Protein AF-B5Z921-F1 (afdb_monomer)

Solvent-accessible surface area (backbone atoms only — not comparable to full-atom values): 6249 Å² total; per-residue (Å²): 141,79,86,82,64,98,77,70,79,87,80,79,48,72,40,58,50,71,83,55,37,98,72,86,82,84,77,54,68,72,56,37,60,75,42,54,50,79,86,55,88,45,72,48,63,31,23,52,37,52,84,41,89,62,66,70,68,15,28,32,22,63,31,43,38,35,42,31,24,63,83,74,75,31,72,50,72,49,79,56,56,50,88,83,39,73,92,41,40,70,70,34,50,64,60,80,58,71,78,127

Radius of gyration: 15.26 Å; Cα contacts (8 Å, |Δi|>4): 155; chains: 1; bounding box: 32×42×36 Å

InterPro domains:
  IPR003775 Flagellar assembly factor FliW [PF02623] (3-89)
  IPR003775 Flagellar assembly factor FliW [PTHR39190] (3-99)
  IPR024046 Flagellar assembly factor FliW domain superfamily [G3DSA:2.30.290.10] (1-97)
  IPR024046 Flagellar assembly factor FliW domain superfamily [SSF141457] (6-96)

Secondary structure (DSSP, 8-state):
--PPPTT-----EEE-GGGTS----PPPHHHHHHTT-TT-S-EEEEEEEE--SSGGG-EE-TTS-EEEETTTTEEEE----TTT-TT--SSEETTTT---

pLDDT: mean 90.56, std 14.5, range [38.84, 98.62]

Foldseek 3Di:
DDDDDPDDDDDFDKDQVVVLADADDDDDPVVCVVQVVVVQPDKGKIWTWDADVVRQAIWTQNQWIKIHRPVVRDIDIDGHDCVVVVVGDGTDGSCPHPDD

Mean predicted aligned error: 5.78 Å

Nearest PDB structures (foldseek):
  2aj7-assembly1_B  TM=9.064E-01  e=8.895E-06  Halalkalibacterium halodurans
  2aj7-assembly1_A  TM=8.849E-01  e=1.126E-05  Halalkalibacterium halodurans
  5dmd-assembly2_B  TM=8.750E-01  e=3.665E-05  Geobacillus thermodenitrificans
  5dmb-assembly1_A  TM=8.789E-01  e=7.014E-05  Geobacillus thermodenitrificans
  5jak-assembly1_A  TM=8.390E-01  e=3.450E-04  Geobacillus thermodenitrificans NG80-2

Organism: Helicobacter pylori (strain G27) (NCBI:txid563041)

Structure (mmCIF, N/CA/C/O backbone):
data_AF-B5Z921-F1
#
_entry.id   AF-B5Z921-F1
#
loop_
_atom_site.group_PDB
_atom_site.id
_atom_site.type_symbol
_atom_site.label_atom_id
_atom_site.label_alt_id
_atom_site.la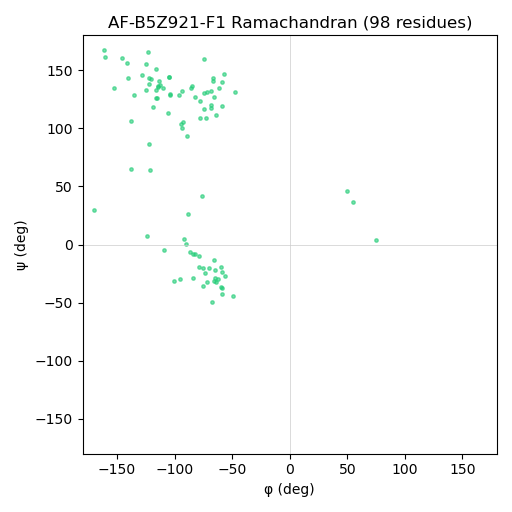bel_comp_id
_atom_site.label_asym_id
_atom_site.label_entity_id
_atom_site.label_seq_id
_atom_site.pdbx_PDB_ins_code
_atom_site.Cartn_x
_atom_site.Cartn_y
_atom_site.Cartn_z
_atom_site.occupancy
_atom_site.B_iso_or_equiv
_atom_site.auth_seq_id
_atom_site.auth_comp_id
_atom_site.auth_asym_id
_atom_site.auth_atom_id
_atom_site.pdbx_PDB_model_num
ATOM 1 N N . MET A 1 1 ? 9.885 17.076 -17.389 1.00 43.75 1 MET A N 1
ATOM 2 C CA . MET A 1 1 ? 8.660 17.895 -17.307 1.00 43.75 1 MET A CA 1
ATOM 3 C C . MET A 1 1 ? 8.248 18.215 -18.729 1.00 43.75 1 MET A C 1
ATOM 5 O O . MET A 1 1 ? 8.896 19.050 -19.335 1.00 43.75 1 MET A O 1
ATOM 9 N N . ASN A 1 2 ? 7.263 17.498 -19.271 1.00 38.84 2 ASN A N 1
ATOM 10 C CA . ASN A 1 2 ? 6.586 17.901 -20.501 1.00 38.84 2 ASN A CA 1
ATOM 11 C C . ASN A 1 2 ? 5.136 18.229 -20.153 1.00 38.84 2 ASN A C 1
ATOM 13 O O . ASN A 1 2 ? 4.510 17.546 -19.344 1.00 38.84 2 ASN A O 1
ATOM 17 N N . SER A 1 3 ? 4.712 19.346 -20.722 1.00 47.41 3 SER A N 1
ATOM 18 C CA . SER A 1 3 ? 3.438 20.044 -20.629 1.00 47.41 3 SER A CA 1
ATOM 19 C C . SER A 1 3 ? 2.230 19.127 -20.792 1.00 47.41 3 SER A C 1
ATOM 21 O O . SER A 1 3 ? 2.167 18.339 -21.732 1.00 47.41 3 SER A O 1
ATOM 23 N N . ALA A 1 4 ? 1.285 19.265 -19.862 1.00 52.56 4 ALA A N 1
ATOM 24 C CA . ALA A 1 4 ? 0.022 18.549 -19.832 1.00 52.56 4 ALA A CA 1
ATOM 25 C C . ALA A 1 4 ? -0.872 18.951 -21.012 1.00 52.56 4 ALA A C 1
ATOM 27 O O . ALA A 1 4 ? -1.147 20.132 -21.218 1.00 52.56 4 ALA A O 1
ATOM 28 N N . GLU A 1 5 ? -1.341 17.950 -21.750 1.00 58.12 5 GLU A N 1
ATOM 29 C CA . GLU A 1 5 ? -2.507 18.072 -22.614 1.00 58.12 5 GLU A CA 1
ATOM 30 C C . GLU A 1 5 ? -3.764 18.151 -21.742 1.00 58.12 5 GLU A C 1
ATOM 32 O O . GLU A 1 5 ? -3.972 17.349 -20.821 1.00 58.12 5 GLU A O 1
ATOM 37 N N . GLU A 1 6 ? -4.596 19.138 -22.051 1.00 61.62 6 GLU A N 1
ATOM 38 C CA . GLU A 1 6 ? -5.752 19.615 -21.293 1.00 61.62 6 GLU A CA 1
ATOM 39 C C . GLU A 1 6 ? -6.974 18.677 -21.422 1.00 61.62 6 GLU A C 1
ATOM 41 O O . GLU A 1 6 ? -8.090 19.131 -21.612 1.00 61.62 6 GLU A O 1
ATOM 46 N N . ASN A 1 7 ? -6.767 17.352 -21.380 1.00 60.88 7 ASN A N 1
ATOM 47 C CA . ASN A 1 7 ? -7.787 16.333 -21.063 1.00 60.88 7 ASN A CA 1
ATOM 48 C C . ASN A 1 7 ? -7.184 14.923 -20.858 1.00 60.88 7 ASN A C 1
ATOM 50 O O . ASN A 1 7 ? -7.804 13.909 -21.185 1.00 60.88 7 ASN A O 1
ATOM 54 N N . SER A 1 8 ? -5.937 14.826 -20.387 1.00 73.38 8 SER A N 1
ATOM 55 C CA . SER A 1 8 ? -5.318 13.516 -20.160 1.00 73.38 8 SER A CA 1
ATOM 56 C C . SER A 1 8 ? -5.845 12.899 -18.860 1.00 73.38 8 SER A C 1
ATOM 58 O O . SER A 1 8 ? -5.542 13.353 -17.757 1.00 73.38 8 SER A O 1
ATOM 60 N N . VAL A 1 9 ? -6.668 11.851 -18.982 1.00 83.50 9 VAL A N 1
ATOM 61 C CA . VAL A 1 9 ? -7.091 11.044 -17.831 1.00 83.50 9 VAL A CA 1
ATOM 62 C C . VAL A 1 9 ? -5.853 10.362 -17.262 1.00 83.50 9 VAL A C 1
ATOM 64 O O . VAL A 1 9 ? -5.274 9.469 -17.884 1.0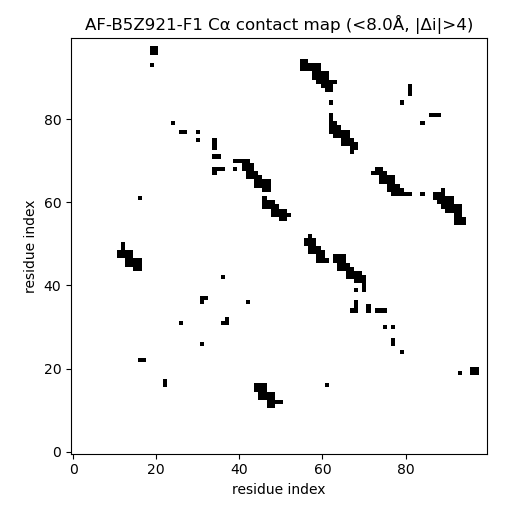0 83.50 9 VAL A O 1
ATOM 67 N N . VAL A 1 10 ? -5.441 10.779 -16.067 1.00 85.12 10 VAL A N 1
ATOM 68 C CA . VAL A 1 10 ? -4.385 10.088 -15.331 1.00 85.12 10 VAL A CA 1
ATOM 69 C C . VAL A 1 10 ? -4.932 8.733 -14.896 1.00 85.12 10 VAL A C 1
ATOM 71 O O . VAL A 1 10 ? -5.896 8.656 -14.137 1.00 85.12 10 VAL A O 1
ATOM 74 N N . SER A 1 11 ? -4.317 7.659 -15.387 1.00 90.69 11 SER A N 1
ATOM 75 C CA . SER A 1 11 ? -4.665 6.287 -15.025 1.00 90.69 11 SER A CA 1
ATOM 76 C C . SER A 1 11 ? -3.465 5.575 -14.413 1.00 90.69 11 SER A C 1
ATOM 78 O O . SER A 1 11 ? -2.320 5.769 -14.822 1.00 90.69 11 SER A O 1
ATOM 80 N N . PHE A 1 12 ? -3.741 4.744 -13.413 1.00 93.81 12 PHE A N 1
ATOM 81 C CA . PHE A 1 12 ? -2.752 3.893 -12.765 1.00 93.81 12 PHE A CA 1
ATOM 82 C C . PHE A 1 12 ? -3.203 2.444 -12.872 1.00 93.81 12 PHE A C 1
ATOM 84 O O . PHE A 1 12 ? -4.374 2.136 -12.658 1.00 93.81 12 PHE A O 1
ATOM 91 N N . THR A 1 13 ? -2.263 1.547 -13.165 1.00 96.44 13 THR A N 1
ATOM 92 C CA . THR A 1 13 ? -2.518 0.112 -13.028 1.00 96.44 13 THR A CA 1
ATOM 93 C C . THR A 1 13 ? -2.319 -0.274 -11.572 1.00 96.44 13 THR A C 1
ATOM 95 O O . THR A 1 13 ? -1.277 0.018 -10.983 1.00 96.44 13 THR A O 1
ATOM 98 N N . LEU A 1 14 ? -3.324 -0.923 -10.991 1.00 97.56 14 LEU A N 1
ATOM 99 C CA . LEU A 1 14 ? -3.287 -1.419 -9.623 1.00 97.56 14 LEU A CA 1
ATOM 100 C C . LEU A 1 14 ? -3.106 -2.932 -9.625 1.00 97.56 14 LEU A C 1
ATOM 102 O O . LEU A 1 14 ? -3.661 -3.632 -10.468 1.00 97.56 14 LEU A O 1
ATOM 106 N N . VAL A 1 15 ? -2.353 -3.432 -8.653 1.00 97.12 15 VAL A N 1
ATOM 107 C CA . VAL A 1 15 ? -2.182 -4.865 -8.424 1.00 97.12 15 VAL A CA 1
ATOM 108 C C . VAL A 1 15 ? -2.469 -5.199 -6.969 1.00 97.12 15 VAL A C 1
ATOM 110 O O . VAL A 1 15 ? -2.171 -4.403 -6.076 1.00 97.12 15 VAL A O 1
ATOM 113 N N . ASN A 1 16 ? -3.040 -6.380 -6.730 1.00 97.12 16 ASN A N 1
ATOM 114 C CA . ASN A 1 16 ? -3.143 -6.942 -5.390 1.00 97.12 16 ASN A CA 1
ATOM 115 C C . ASN A 1 16 ? -1.744 -7.416 -4.946 1.00 97.12 16 ASN A C 1
ATOM 117 O O . ASN A 1 16 ? -1.264 -8.426 -5.470 1.00 97.12 16 ASN A O 1
ATOM 121 N N . PRO A 1 17 ? -1.081 -6.737 -3.993 1.00 96.31 17 PRO A N 1
ATOM 122 C CA . PRO A 1 17 ? 0.277 -7.097 -3.589 1.00 96.31 17 PRO A CA 1
ATOM 123 C C . PRO A 1 17 ? 0.354 -8.480 -2.931 1.00 96.31 17 PRO A C 1
ATOM 125 O O . PRO A 1 17 ? 1.369 -9.161 -3.064 1.00 96.31 17 PRO A O 1
ATOM 128 N N . PHE A 1 18 ? -0.722 -8.928 -2.273 1.00 95.75 18 PHE A N 1
ATOM 129 C CA . PHE A 1 18 ? -0.772 -10.219 -1.581 1.00 95.75 18 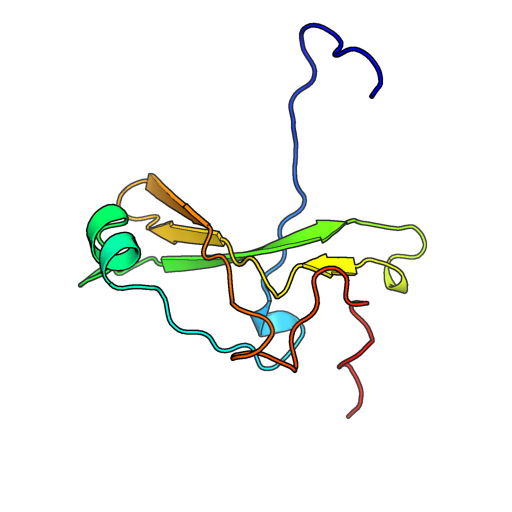PHE A CA 1
ATOM 130 C C . PHE A 1 18 ? -0.775 -11.409 -2.546 1.00 95.75 18 PHE A C 1
ATOM 132 O O . PHE A 1 18 ? -0.443 -12.521 -2.148 1.00 95.75 18 PHE A O 1
ATOM 139 N N . ALA A 1 19 ? -1.136 -11.183 -3.813 1.00 94.06 19 ALA A N 1
ATOM 140 C CA . ALA A 1 19 ? -1.055 -12.203 -4.854 1.00 94.06 19 ALA A CA 1
ATOM 141 C C . ALA A 1 19 ? 0.378 -12.395 -5.384 1.00 94.06 19 ALA A C 1
ATOM 143 O O . ALA A 1 19 ? 0.663 -13.422 -5.991 1.00 94.06 19 ALA A O 1
ATOM 144 N N . LEU A 1 20 ? 1.266 -11.415 -5.177 1.00 92.25 20 LEU A N 1
ATOM 145 C CA . LEU A 1 20 ? 2.632 -11.427 -5.710 1.00 92.25 20 LEU A CA 1
ATOM 146 C C . LEU A 1 20 ? 3.679 -11.849 -4.677 1.00 92.25 20 LEU A C 1
ATOM 148 O O . LEU A 1 20 ? 4.705 -12.416 -5.042 1.00 92.25 20 LEU A O 1
ATOM 152 N N . ARG A 1 21 ? 3.457 -11.547 -3.394 1.00 92.44 21 ARG A N 1
ATOM 153 C CA . ARG A 1 21 ? 4.376 -11.899 -2.304 1.00 92.44 21 ARG A CA 1
ATOM 154 C C . ARG A 1 21 ? 3.681 -11.859 -0.950 1.00 92.44 21 ARG A C 1
ATOM 156 O O . ARG A 1 21 ? 2.628 -11.243 -0.790 1.00 92.44 21 ARG A O 1
ATOM 163 N N . LYS A 1 22 ? 4.348 -12.411 0.070 1.00 93.94 22 LYS A N 1
ATOM 164 C CA . LYS A 1 22 ? 4.034 -12.057 1.458 1.00 93.94 22 LYS A CA 1
ATOM 165 C C . LYS A 1 22 ? 4.239 -10.547 1.625 1.00 93.94 22 LYS A C 1
ATOM 167 O O . LYS A 1 22 ? 5.342 -10.042 1.400 1.00 93.94 22 LYS A O 1
ATOM 172 N N . TYR A 1 23 ? 3.167 -9.852 1.988 1.00 95.62 23 TYR A N 1
ATOM 173 C CA . TYR A 1 23 ? 3.128 -8.402 2.121 1.00 95.62 23 TYR A CA 1
ATOM 174 C C . TYR A 1 23 ? 2.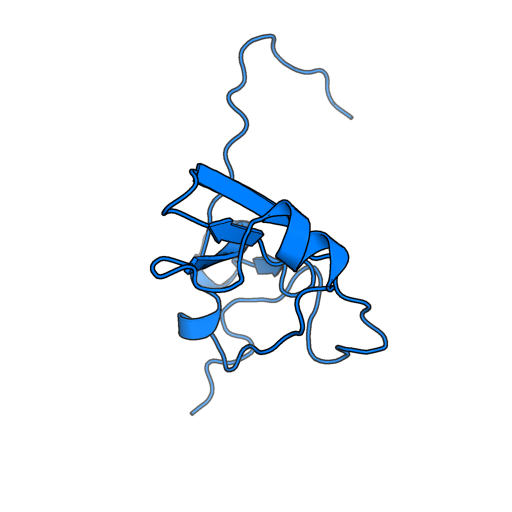397 -8.031 3.410 1.00 95.62 23 TYR A C 1
ATOM 176 O O . TYR A 1 23 ? 1.308 -8.526 3.683 1.00 95.62 23 TYR A O 1
ATOM 184 N N . GLU A 1 24 ? 3.032 -7.196 4.218 1.00 96.06 24 GLU A N 1
ATOM 185 C CA . GLU A 1 24 ? 2.600 -6.801 5.557 1.00 96.06 24 GLU A CA 1
ATOM 186 C C . GLU A 1 24 ? 3.143 -5.408 5.883 1.00 96.06 24 GLU A C 1
ATOM 188 O O . GLU A 1 24 ? 4.311 -5.107 5.621 1.00 96.06 24 GLU A O 1
ATOM 193 N N . PHE A 1 25 ? 2.290 -4.551 6.432 1.00 97.25 25 PHE A N 1
ATOM 194 C CA . PHE A 1 25 ? 2.636 -3.204 6.868 1.00 97.25 25 PHE A CA 1
ATOM 195 C C . PHE A 1 25 ? 1.587 -2.694 7.855 1.00 97.25 25 PHE A C 1
ATOM 197 O O . PHE A 1 25 ? 0.456 -3.180 7.902 1.00 97.25 25 PHE A O 1
ATOM 204 N N . GLU A 1 26 ? 1.954 -1.674 8.620 1.00 96.50 26 GLU A N 1
ATOM 205 C CA . GLU A 1 26 ? 1.043 -0.993 9.529 1.00 96.50 26 GLU A CA 1
ATOM 206 C C . GLU A 1 26 ? 0.452 0.264 8.878 1.00 96.50 26 GLU A C 1
ATOM 208 O O . GLU A 1 26 ? 1.177 1.133 8.388 1.00 96.50 26 GLU A O 1
ATOM 213 N N . VAL A 1 27 ? -0.878 0.392 8.913 1.00 97.31 27 VAL A N 1
ATOM 214 C CA . VAL A 1 27 ? -1.556 1.649 8.571 1.00 97.31 27 VAL A CA 1
ATOM 215 C C . VAL A 1 27 ? -1.441 2.612 9.765 1.00 97.31 27 VAL A C 1
ATOM 217 O O . VAL A 1 27 ? -1.893 2.258 10.859 1.00 97.31 27 VAL A O 1
ATOM 220 N N . PRO A 1 28 ? -0.896 3.831 9.597 1.00 96.25 28 PRO A N 1
ATOM 221 C CA . PRO A 1 28 ? -0.813 4.802 10.686 1.00 96.25 28 PRO A CA 1
ATOM 222 C C . PRO A 1 28 ? -2.194 5.146 11.256 1.00 96.25 28 PRO A C 1
ATOM 224 O O . PRO A 1 28 ? -3.143 5.343 10.497 1.00 96.25 28 PRO A O 1
ATOM 227 N N . THR A 1 29 ? -2.308 5.286 12.581 1.00 97.25 29 THR A N 1
ATOM 228 C CA . THR A 1 29 ? -3.577 5.610 13.266 1.00 97.25 29 THR A CA 1
ATOM 229 C C . THR A 1 29 ? -4.326 6.803 12.661 1.00 97.25 29 THR A C 1
ATOM 231 O O . THR A 1 29 ? -5.526 6.662 12.426 1.00 97.25 29 THR A O 1
ATOM 234 N N . PRO A 1 30 ? -3.677 7.937 12.318 1.00 97.12 30 PRO A N 1
ATOM 235 C CA . PRO A 1 30 ? -4.382 9.046 11.676 1.00 97.12 30 PRO A CA 1
ATOM 236 C C . PRO A 1 30 ? -5.050 8.650 10.354 1.00 97.12 30 PRO A C 1
ATOM 238 O O . PRO A 1 30 ? -6.163 9.085 10.076 1.00 97.12 30 PRO A O 1
ATOM 241 N N . LEU A 1 31 ? -4.408 7.780 9.565 1.00 97.31 31 LEU A N 1
ATOM 242 C CA . LEU A 1 31 ? -4.972 7.303 8.305 1.00 97.31 31 LEU A CA 1
ATOM 243 C C . LEU A 1 31 ? -6.089 6.276 8.536 1.00 97.31 31 LEU A C 1
ATOM 245 O O . LEU A 1 31 ? -7.083 6.302 7.819 1.00 97.31 31 LEU A O 1
ATOM 249 N N . LYS A 1 32 ? -5.979 5.421 9.565 1.00 97.75 32 LYS A N 1
ATOM 250 C CA . LYS A 1 32 ? -7.074 4.516 9.966 1.00 97.75 32 LYS A CA 1
ATOM 251 C C . LYS A 1 32 ? -8.342 5.292 10.327 1.00 97.75 32 LYS A C 1
ATOM 253 O O . LYS A 1 32 ? -9.423 4.886 9.915 1.00 97.75 32 LYS A O 1
ATOM 258 N N . ILE A 1 33 ? -8.195 6.397 11.061 1.00 98.19 33 ILE A N 1
ATOM 259 C CA . ILE A 1 33 ? -9.306 7.282 11.436 1.00 98.19 33 ILE A CA 1
ATOM 260 C C . ILE A 1 33 ? -9.868 7.979 10.194 1.00 98.19 33 ILE A C 1
ATOM 262 O O . ILE A 1 33 ? -11.070 7.922 9.966 1.00 98.19 33 ILE A O 1
ATOM 266 N N . LEU A 1 34 ? -9.006 8.585 9.367 1.00 98.12 34 LEU A N 1
ATOM 267 C CA . LEU A 1 34 ? -9.429 9.317 8.168 1.00 98.12 34 LEU A CA 1
ATOM 268 C C . LEU A 1 34 ? -10.188 8.434 7.170 1.00 98.12 34 LEU A C 1
ATOM 270 O O . LEU A 1 34 ? -11.121 8.900 6.528 1.00 98.12 34 LEU A O 1
ATOM 274 N N . LEU A 1 35 ? -9.777 7.173 7.033 1.00 98.31 35 LEU A N 1
ATOM 275 C CA . LEU A 1 35 ? -10.403 6.210 6.129 1.00 98.31 35 LEU A CA 1
ATOM 276 C C . LEU A 1 35 ? -11.507 5.377 6.800 1.00 98.31 35 LEU A C 1
ATOM 278 O O . LEU A 1 35 ? -12.027 4.462 6.166 1.00 98.31 35 LEU A O 1
ATOM 282 N N . GLU A 1 36 ? -11.853 5.657 8.061 1.00 98.31 36 GLU A N 1
ATOM 283 C CA . GLU A 1 36 ? -12.854 4.918 8.847 1.00 98.31 36 GLU A CA 1
ATOM 284 C C . GLU A 1 36 ? -12.644 3.389 8.811 1.00 98.31 36 GLU A C 1
ATOM 286 O O . GLU A 1 36 ? -13.574 2.621 8.572 1.00 98.31 36 GLU A O 1
ATOM 291 N N . LEU A 1 37 ? -11.402 2.928 8.992 1.00 97.81 37 LEU A N 1
ATOM 292 C CA . LEU A 1 37 ? -11.064 1.504 8.835 1.00 97.81 37 LEU A CA 1
ATOM 293 C C . LEU A 1 37 ? -11.531 0.628 10.001 1.00 97.81 37 LEU A C 1
ATOM 295 O O . LEU A 1 37 ? -11.630 -0.590 9.856 1.00 97.81 37 LEU A O 1
ATOM 299 N N . GLU A 1 38 ? -11.797 1.217 11.164 1.00 96.25 38 GLU A N 1
ATOM 300 C CA . GLU A 1 38 ? -12.291 0.468 12.316 1.00 96.25 38 GLU A CA 1
ATOM 301 C C . GLU A 1 38 ? -13.715 -0.039 12.054 1.00 96.25 38 GLU A C 1
ATOM 303 O O . GLU A 1 38 ? -14.634 0.733 11.795 1.00 96.25 38 GLU A O 1
ATOM 308 N N . GLY A 1 39 ? -13.894 -1.363 12.084 1.00 95.12 39 GLY A N 1
ATOM 309 C CA . GLY A 1 39 ? -15.178 -2.003 11.784 1.00 95.12 39 GLY A CA 1
ATOM 310 C C . GLY A 1 39 ? -15.556 -2.037 10.297 1.00 95.12 39 GLY A C 1
ATOM 311 O O . GLY A 1 39 ? -16.645 -2.520 9.974 1.00 95.12 39 GLY A O 1
ATOM 312 N N . ALA A 1 40 ? -14.682 -1.572 9.396 1.00 96.50 40 ALA A N 1
ATOM 313 C CA . ALA A 1 40 ? -14.885 -1.703 7.957 1.00 96.50 40 ALA A CA 1
ATOM 314 C C . ALA A 1 40 ? -14.953 -3.186 7.560 1.00 96.50 40 ALA A C 1
ATOM 316 O O . ALA A 1 40 ? -14.145 -4.009 7.998 1.00 96.50 40 ALA A O 1
ATOM 317 N N . LYS A 1 41 ? -15.930 -3.532 6.725 1.00 96.94 41 LYS A N 1
ATOM 318 C CA . LYS A 1 41 ? -16.173 -4.901 6.252 1.00 96.94 41 LYS A CA 1
ATOM 319 C C . LYS A 1 41 ? -15.507 -5.147 4.907 1.00 96.94 41 LYS A C 1
ATOM 321 O O . LYS A 1 41 ? -15.119 -6.277 4.624 1.00 96.94 41 LYS A O 1
ATOM 326 N N . SER A 1 42 ? -15.369 -4.098 4.097 1.00 96.69 42 SER A N 1
ATOM 327 C CA . SER A 1 42 ? -14.791 -4.171 2.760 1.00 96.69 42 SER A CA 1
ATOM 328 C C . SER A 1 42 ? -13.591 -3.236 2.617 1.00 96.69 42 SER A C 1
ATOM 330 O O . SER A 1 42 ? -13.706 -2.103 2.144 1.00 96.69 42 SER A O 1
ATOM 332 N N . VAL A 1 43 ? -12.416 -3.741 2.998 1.00 97.56 43 VAL A N 1
ATOM 333 C CA . VAL A 1 43 ? -11.130 -3.056 2.816 1.00 97.56 43 VAL A CA 1
ATOM 334 C C . VAL A 1 43 ? -10.365 -3.691 1.659 1.00 97.56 43 VAL A C 1
ATOM 336 O O . VAL A 1 43 ? -10.175 -4.906 1.629 1.00 97.56 43 VAL A O 1
ATOM 339 N N . LEU A 1 44 ? -9.894 -2.868 0.722 1.00 98.00 44 LEU A N 1
ATOM 340 C CA . LEU A 1 44 ? -9.022 -3.289 -0.374 1.00 98.00 44 LEU A CA 1
ATOM 341 C C . LEU A 1 44 ? -7.647 -2.638 -0.224 1.00 98.00 44 LEU A C 1
ATOM 343 O O . LEU A 1 44 ? -7.539 -1.448 0.062 1.00 98.00 44 LEU A O 1
ATOM 347 N N . VAL A 1 45 ? -6.597 -3.427 -0.443 1.00 98.31 45 VAL A N 1
ATOM 348 C CA . VAL A 1 45 ? -5.214 -2.950 -0.515 1.00 98.31 45 VAL A CA 1
ATOM 349 C C . VAL A 1 45 ? -4.692 -3.201 -1.920 1.00 98.31 45 VAL A C 1
ATOM 351 O O . VAL A 1 45 ? -4.848 -4.299 -2.456 1.00 98.31 45 VAL A O 1
ATOM 354 N N . ALA A 1 46 ? -4.057 -2.195 -2.507 1.00 98.56 46 ALA A N 1
ATOM 355 C CA . ALA A 1 46 ? -3.410 -2.314 -3.802 1.00 98.56 46 ALA A CA 1
ATOM 356 C C . ALA A 1 46 ? -2.100 -1.532 -3.839 1.00 98.56 46 ALA A C 1
ATOM 358 O O . ALA A 1 46 ? -1.933 -0.545 -3.130 1.00 98.56 46 ALA A O 1
ATOM 359 N N . ASN A 1 47 ? -1.196 -1.918 -4.730 1.00 98.38 47 ASN A N 1
ATOM 360 C CA . ASN A 1 47 ? -0.019 -1.122 -5.053 1.00 98.38 47 ASN A CA 1
ATOM 361 C C . ASN A 1 47 ? -0.082 -0.691 -6.516 1.00 98.38 47 ASN A C 1
ATOM 363 O O . ASN A 1 47 ? -0.667 -1.373 -7.360 1.00 98.38 47 ASN A O 1
ATOM 367 N N . ILE A 1 48 ? 0.527 0.455 -6.813 1.00 98.00 48 ILE A N 1
ATOM 368 C CA . ILE A 1 48 ? 0.666 0.923 -8.191 1.00 98.00 48 ILE A CA 1
ATOM 369 C C . ILE A 1 48 ? 1.739 0.079 -8.881 1.00 98.00 48 ILE A C 1
ATOM 371 O O . ILE A 1 48 ? 2.851 -0.078 -8.365 1.0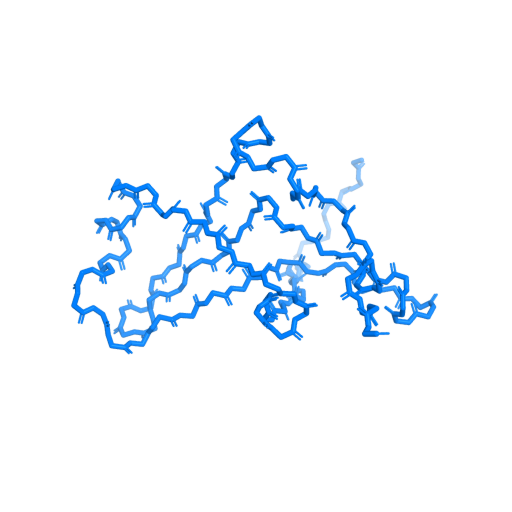0 98.00 48 ILE A O 1
ATOM 375 N N . MET A 1 49 ? 1.396 -0.430 -10.060 1.00 97.00 49 MET A N 1
ATOM 376 C CA . MET A 1 49 ? 2.288 -1.152 -10.953 1.00 97.00 49 MET A CA 1
ATOM 377 C C . MET A 1 49 ? 2.572 -0.316 -12.202 1.00 97.00 49 MET A C 1
ATOM 379 O O . MET A 1 49 ? 1.664 0.228 -12.831 1.00 97.00 49 MET A O 1
ATOM 383 N N . VAL A 1 50 ? 3.841 -0.254 -12.590 1.00 96.44 50 VAL A N 1
ATOM 384 C CA . VAL A 1 50 ? 4.266 0.221 -13.907 1.00 96.44 50 VAL A CA 1
ATOM 385 C C . VAL A 1 50 ? 4.368 -0.995 -14.815 1.00 96.44 50 VAL A C 1
ATOM 387 O O . VAL A 1 50 ? 5.297 -1.796 -14.677 1.00 96.44 50 VAL A O 1
ATOM 390 N N . VAL A 1 51 ? 3.391 -1.129 -15.712 1.00 95.12 51 VAL A N 1
ATOM 391 C CA . VAL A 1 51 ? 3.332 -2.201 -16.712 1.00 95.12 51 VAL A CA 1
ATOM 392 C C 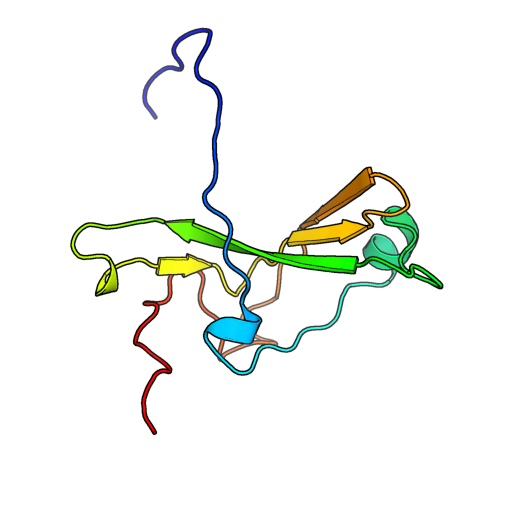. VAL A 1 51 ? 4.446 -2.003 -17.734 1.00 95.12 51 VAL A C 1
ATOM 394 O O . VAL A 1 51 ? 4.628 -0.905 -18.259 1.00 95.12 51 VAL A O 1
ATOM 397 N N . GLN A 1 52 ? 5.178 -3.073 -18.023 1.00 95.44 52 GLN A N 1
ATOM 398 C CA . GLN A 1 52 ? 6.194 -3.116 -19.071 1.00 95.44 52 GLN A CA 1
ATOM 399 C C . GLN A 1 52 ? 5.896 -4.237 -20.068 1.00 95.44 52 GLN A C 1
ATOM 401 O O . GLN A 1 52 ? 5.061 -5.106 -19.824 1.00 95.44 52 GLN A O 1
ATOM 406 N N . THR A 1 53 ? 6.566 -4.198 -21.219 1.00 94.00 53 THR A N 1
ATOM 407 C CA . THR A 1 53 ? 6.579 -5.297 -22.189 1.00 94.00 53 THR A CA 1
ATOM 408 C C . THR A 1 53 ? 8.025 -5.778 -22.34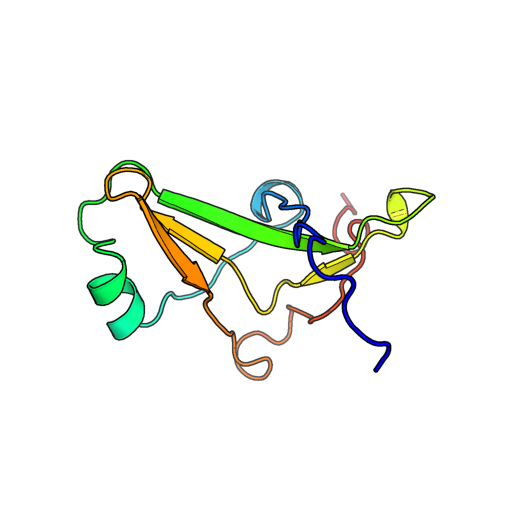1 1.00 94.00 53 THR A C 1
ATOM 410 O O . THR A 1 53 ? 8.870 -4.977 -22.746 1.00 94.00 53 THR A O 1
ATOM 413 N N . PRO A 1 54 ? 8.335 -7.045 -22.016 1.00 93.81 54 PRO A N 1
ATOM 414 C CA . PRO A 1 54 ? 7.411 -8.097 -21.577 1.00 93.81 54 PRO A CA 1
ATOM 415 C C . PRO A 1 54 ? 6.941 -7.896 -20.112 1.00 93.81 54 PRO A C 1
ATOM 417 O O . PRO A 1 54 ? 7.546 -7.122 -19.363 1.00 93.81 54 PRO A O 1
ATOM 420 N N . ILE A 1 55 ? 5.816 -8.519 -19.724 1.00 91.94 55 ILE A N 1
ATOM 421 C CA . ILE A 1 55 ? 5.101 -8.223 -18.460 1.00 91.94 55 ILE A CA 1
ATOM 422 C C . ILE A 1 55 ? 5.956 -8.512 -17.225 1.00 91.94 55 ILE A C 1
ATOM 424 O O . ILE A 1 55 ? 5.849 -7.819 -16.216 1.00 91.94 55 ILE A O 1
ATOM 428 N N . GLU A 1 56 ? 6.859 -9.475 -17.342 1.00 89.50 56 GLU A N 1
ATOM 429 C CA . GLU A 1 56 ? 7.852 -9.902 -16.368 1.00 89.50 56 GLU A CA 1
ATOM 430 C C . GLU A 1 56 ? 8.753 -8.755 -15.922 1.00 89.50 56 GLU A C 1
ATOM 432 O O . GLU A 1 56 ? 9.246 -8.774 -14.803 1.00 89.50 56 GLU A O 1
ATOM 437 N N . LEU A 1 57 ? 8.961 -7.734 -16.759 1.00 93.50 57 LEU A N 1
ATOM 438 C CA . LEU A 1 57 ? 9.757 -6.559 -16.401 1.00 93.50 57 LEU A CA 1
ATOM 439 C C . LEU A 1 57 ? 8.968 -5.518 -15.599 1.00 93.50 57 LEU A C 1
ATOM 441 O O . LEU A 1 57 ? 9.562 -4.558 -15.107 1.00 93.50 57 LEU A O 1
ATOM 445 N N . SER A 1 58 ? 7.651 -5.687 -15.449 1.00 96.31 58 SER A N 1
ATOM 446 C CA . SER A 1 58 ? 6.804 -4.747 -14.714 1.00 96.31 58 SER A CA 1
ATOM 447 C C . SER A 1 58 ? 7.291 -4.573 -13.284 1.00 96.31 58 SER A C 1
ATOM 449 O O . SER A 1 58 ? 7.820 -5.495 -12.659 1.00 96.31 58 SER A O 1
ATOM 451 N N . THR A 1 59 ? 7.113 -3.360 -12.764 1.00 96.94 59 THR A N 1
ATOM 452 C CA . THR A 1 59 ? 7.574 -3.019 -11.415 1.00 96.94 59 THR A CA 1
ATOM 453 C C . THR A 1 59 ? 6.432 -2.543 -10.544 1.00 96.94 59 THR A C 1
ATOM 455 O O . THR A 1 59 ? 5.539 -1.844 -11.016 1.00 96.94 59 THR A O 1
ATOM 458 N N . VAL A 1 60 ? 6.475 -2.899 -9.266 1.00 97.62 60 VAL A N 1
ATOM 459 C CA . VAL A 1 60 ? 5.491 -2.509 -8.256 1.00 97.62 60 VAL A CA 1
ATOM 460 C C . VAL A 1 60 ? 6.162 -1.603 -7.232 1.00 97.62 60 VAL A C 1
ATOM 462 O O . VAL A 1 60 ? 7.312 -1.830 -6.849 1.00 97.62 60 VAL A O 1
ATOM 465 N N . ASN A 1 61 ? 5.444 -0.574 -6.786 1.00 97.69 61 ASN A N 1
ATOM 466 C CA . ASN A 1 61 ? 5.866 0.260 -5.667 1.00 97.69 61 ASN A CA 1
ATOM 467 C C . ASN A 1 61 ? 5.351 -0.318 -4.347 1.00 97.69 61 ASN A C 1
ATOM 469 O O . ASN A 1 61 ? 4.241 0.010 -3.930 1.00 97.69 61 ASN A O 1
ATOM 473 N N . TYR A 1 62 ? 6.155 -1.141 -3.672 1.00 97.50 62 TYR A N 1
ATOM 474 C CA . TYR A 1 62 ? 5.788 -1.752 -2.388 1.00 97.50 62 TYR A CA 1
ATOM 475 C C . TYR A 1 62 ? 5.940 -0.817 -1.184 1.00 97.50 62 TYR A C 1
ATOM 477 O O . TYR A 1 62 ? 5.460 -1.149 -0.103 1.00 97.50 62 TYR A O 1
ATOM 485 N N . LEU A 1 63 ? 6.562 0.353 -1.347 1.00 97.94 63 LEU A N 1
ATOM 486 C CA . LEU A 1 63 ? 6.685 1.346 -0.276 1.00 97.94 63 LEU A CA 1
ATOM 487 C C . LEU A 1 63 ? 5.456 2.244 -0.144 1.00 97.94 63 LEU A C 1
ATOM 489 O O . LEU A 1 63 ? 5.387 3.024 0.802 1.00 97.94 63 LEU A O 1
ATOM 493 N N . ALA A 1 64 ? 4.499 2.168 -1.071 1.00 97.88 64 ALA A N 1
ATOM 494 C CA . ALA A 1 64 ? 3.374 3.090 -1.058 1.00 97.88 64 ALA A CA 1
ATOM 495 C C . ALA A 1 64 ? 2.014 2.430 -1.362 1.00 97.88 64 ALA A C 1
ATOM 497 O O . ALA A 1 64 ? 1.422 2.722 -2.409 1.00 97.88 64 ALA A O 1
ATOM 498 N N . PRO A 1 65 ? 1.523 1.526 -0.488 1.00 98.44 65 PRO A N 1
ATOM 499 C CA . PRO A 1 65 ? 0.240 0.866 -0.689 1.00 98.44 65 PRO A CA 1
ATOM 500 C C . PRO A 1 65 ? -0.928 1.852 -0.588 1.00 98.44 65 PRO A C 1
ATOM 502 O O . PRO A 1 65 ? -0.946 2.769 0.236 1.00 98.44 65 PRO A O 1
ATOM 505 N N . LEU A 1 66 ? -1.928 1.623 -1.430 1.00 98.56 66 LEU A N 1
ATOM 506 C CA . LEU A 1 66 ? -3.225 2.280 -1.423 1.00 98.56 66 LEU A CA 1
ATOM 507 C C . LEU A 1 66 ? -4.200 1.442 -0.601 1.00 98.56 66 LEU A C 1
ATOM 509 O O . LEU A 1 66 ? -4.310 0.234 -0.812 1.00 98.56 66 LEU A O 1
ATOM 513 N N . ILE A 1 67 ? -4.918 2.094 0.305 1.00 98.44 67 ILE A N 1
ATOM 514 C CA . ILE A 1 67 ? -5.938 1.491 1.159 1.00 98.44 67 ILE A CA 1
ATOM 515 C C . ILE A 1 67 ? -7.274 2.106 0.795 1.00 98.44 67 ILE A C 1
ATOM 517 O O . ILE A 1 67 ? -7.425 3.326 0.819 1.00 98.44 67 ILE A O 1
ATOM 521 N N . PHE A 1 68 ? -8.241 1.255 0.488 1.00 98.50 68 PHE A N 1
ATOM 522 C CA . PHE A 1 68 ? -9.592 1.644 0.130 1.00 98.50 68 PHE A CA 1
ATOM 523 C C . PHE A 1 68 ? -10.548 1.097 1.178 1.00 98.50 68 PHE A C 1
ATOM 525 O O . PHE A 1 68 ? -10.575 -0.107 1.427 1.00 98.50 68 PHE A O 1
ATOM 532 N N . ASN A 1 69 ? -11.364 1.972 1.749 1.00 98.62 69 ASN A N 1
ATOM 533 C CA . ASN A 1 69 ? -12.578 1.579 2.439 1.00 98.62 69 ASN A CA 1
ATOM 534 C C . ASN A 1 69 ? -13.727 1.651 1.433 1.00 98.62 69 ASN A C 1
ATOM 536 O O . ASN A 1 69 ? -14.239 2.733 1.133 1.00 98.62 69 ASN A O 1
ATOM 540 N N . LEU A 1 70 ? -14.118 0.500 0.889 1.00 98.00 70 LEU A N 1
ATOM 541 C CA . LEU A 1 70 ? -15.157 0.432 -0.137 1.00 98.00 70 LEU A CA 1
ATOM 542 C C . LEU A 1 70 ? -16.554 0.660 0.452 1.00 98.00 70 LEU A C 1
ATOM 544 O O . LEU A 1 70 ? -17.428 1.153 -0.255 1.00 98.00 70 LEU A O 1
ATOM 548 N N . ASP A 1 71 ? -16.754 0.400 1.745 1.00 98.00 71 ASP A N 1
ATOM 549 C CA . ASP A 1 71 ? -18.026 0.691 2.416 1.00 98.00 71 ASP A CA 1
ATOM 550 C C . ASP A 1 71 ? -18.296 2.205 2.465 1.00 98.00 71 ASP A C 1
ATOM 552 O O . ASP A 1 71 ? -19.445 2.644 2.423 1.00 98.00 71 ASP A O 1
ATOM 556 N N . LYS A 1 72 ? -17.227 3.009 2.542 1.00 98.00 72 LYS A N 1
ATOM 557 C CA . LYS A 1 72 ? -17.280 4.474 2.673 1.00 98.00 72 LYS A CA 1
ATOM 558 C C . LYS A 1 72 ? -16.842 5.238 1.430 1.00 98.00 72 LYS A C 1
ATOM 560 O O . LYS A 1 72 ? -16.950 6.458 1.412 1.00 98.00 72 LYS A O 1
ATOM 565 N N . GLN A 1 73 ? -16.369 4.536 0.399 1.00 97.56 73 GLN A N 1
ATOM 566 C CA . GLN A 1 73 ? -15.781 5.135 -0.805 1.00 97.56 73 GLN A CA 1
ATOM 567 C C . GLN A 1 73 ? -14.615 6.089 -0.475 1.00 97.56 73 GLN A C 1
ATOM 569 O O . GLN A 1 73 ? -14.430 7.121 -1.116 1.00 97.56 73 GLN A O 1
ATOM 574 N N . LEU A 1 74 ? -13.821 5.734 0.540 1.00 98.38 74 LEU A N 1
ATOM 575 C CA . LEU A 1 74 ? -12.638 6.482 0.964 1.00 98.38 74 LEU A CA 1
ATOM 576 C C . LEU A 1 74 ? -11.374 5.756 0.511 1.00 98.38 74 LEU A C 1
ATOM 578 O O . LEU A 1 74 ? -11.311 4.526 0.535 1.00 98.38 74 LEU A O 1
ATOM 582 N N . MET A 1 75 ? -10.349 6.516 0.135 1.00 97.75 75 MET A N 1
ATOM 583 C CA . MET A 1 75 ? -9.042 5.973 -0.221 1.00 97.75 75 MET A CA 1
ATOM 584 C C . MET A 1 75 ? -7.924 6.862 0.307 1.00 97.75 75 MET A C 1
ATOM 586 O O . MET A 1 75 ? -8.035 8.087 0.305 1.00 97.75 75 MET A O 1
ATOM 590 N N . GLY A 1 76 ? -6.837 6.232 0.741 1.00 97.75 76 GLY A N 1
ATOM 591 C CA . GLY A 1 76 ? -5.599 6.917 1.076 1.00 97.75 76 GLY A CA 1
ATOM 592 C C . GLY A 1 76 ? -4.377 6.078 0.737 1.00 97.75 76 GLY A C 1
ATOM 593 O O . GLY A 1 76 ? -4.450 4.858 0.600 1.00 97.75 76 GLY A O 1
ATOM 594 N N . GLN A 1 77 ? -3.237 6.747 0.625 1.00 98.00 77 GLN A N 1
ATOM 595 C CA . GLN A 1 77 ? -1.945 6.110 0.409 1.00 98.00 77 GLN A CA 1
ATOM 596 C C . GLN A 1 77 ? -1.152 6.109 1.713 1.00 98.00 77 GLN A C 1
ATOM 598 O O . GLN A 1 77 ? -0.984 7.152 2.346 1.00 98.00 7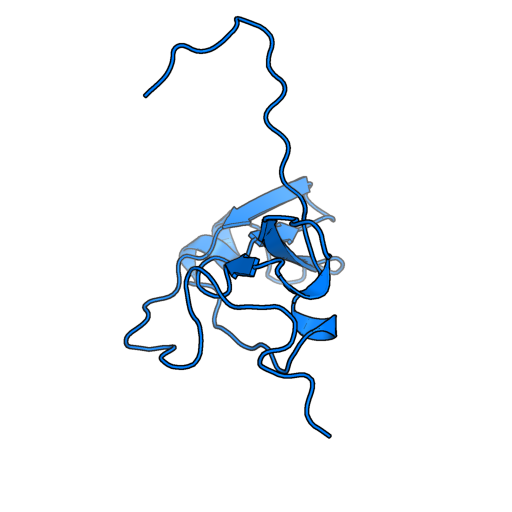7 GLN A O 1
ATOM 603 N N . VAL A 1 78 ? -0.639 4.948 2.111 1.00 97.88 78 VAL A N 1
ATOM 604 C CA . VAL A 1 78 ? 0.378 4.864 3.163 1.00 97.88 78 VAL A CA 1
ATOM 605 C C . VAL A 1 78 ? 1.733 5.063 2.501 1.00 97.88 78 VAL A C 1
ATOM 607 O O . VAL A 1 78 ? 1.997 4.445 1.479 1.00 97.88 78 VAL A O 1
ATOM 610 N N . VAL A 1 79 ? 2.606 5.885 3.082 1.00 96.56 79 VAL A N 1
ATOM 611 C CA . VAL A 1 79 ? 4.017 5.968 2.677 1.00 96.56 79 VAL A CA 1
ATOM 612 C C . VAL A 1 79 ? 4.851 5.269 3.744 1.00 96.56 79 VAL A C 1
ATOM 614 O O . VAL A 1 79 ? 4.897 5.711 4.892 1.00 96.56 79 VAL A O 1
ATOM 617 N N . LEU A 1 80 ? 5.466 4.148 3.377 1.00 97.25 80 LEU A N 1
ATOM 618 C CA . LEU A 1 80 ? 6.278 3.326 4.266 1.00 97.25 80 LEU A CA 1
ATOM 619 C C . LEU A 1 80 ? 7.712 3.857 4.328 1.00 97.25 80 LEU A C 1
ATOM 621 O O . LEU A 1 80 ? 8.325 4.173 3.310 1.00 97.25 80 LEU A O 1
ATOM 625 N N . ASP A 1 81 ? 8.258 3.913 5.540 1.00 95.25 81 ASP A N 1
ATOM 626 C CA . ASP A 1 81 ? 9.667 4.224 5.770 1.00 95.25 81 ASP A CA 1
ATOM 627 C C . ASP A 1 81 ? 10.527 3.012 5.386 1.00 95.25 81 ASP A C 1
ATOM 629 O O . ASP A 1 81 ? 10.430 1.953 6.013 1.00 95.25 81 ASP A O 1
ATOM 633 N N . SER A 1 82 ? 11.387 3.164 4.378 1.00 94.56 82 SER A N 1
ATOM 634 C CA . SER A 1 82 ? 12.290 2.103 3.918 1.00 94.56 82 SER A CA 1
ATOM 635 C C . SER A 1 82 ? 13.242 1.605 5.007 1.00 94.56 82 SER A C 1
ATOM 637 O O . SER A 1 82 ? 13.686 0.465 4.938 1.00 94.56 82 SER A O 1
ATOM 639 N N . ASN A 1 83 ? 13.535 2.406 6.039 1.00 95.44 83 ASN A N 1
ATOM 640 C CA . ASN A 1 83 ? 14.348 1.950 7.169 1.00 95.44 83 ASN A CA 1
ATOM 641 C C . ASN A 1 83 ? 13.589 0.954 8.056 1.00 95.44 83 ASN A C 1
ATOM 643 O O . ASN A 1 83 ? 14.195 0.054 8.631 1.00 95.44 83 ASN A O 1
ATOM 647 N N . LYS A 1 84 ? 12.262 1.102 8.165 1.00 96.31 84 LYS A N 1
ATOM 648 C CA . LYS A 1 84 ? 11.390 0.175 8.908 1.00 96.31 84 LYS A CA 1
ATOM 649 C C . LYS A 1 84 ? 10.982 -1.031 8.066 1.00 96.31 84 LYS A C 1
ATOM 651 O O . LYS A 1 84 ? 10.762 -2.105 8.613 1.00 96.31 84 LYS A O 1
ATOM 656 N N . TYR A 1 85 ? 10.903 -0.851 6.749 1.00 96.50 85 TYR A N 1
ATOM 657 C CA . TYR A 1 85 ? 10.518 -1.879 5.784 1.00 96.50 85 TYR A CA 1
ATOM 658 C C . TYR A 1 85 ? 11.622 -2.112 4.738 1.00 96.50 85 TYR A C 1
ATOM 660 O O . TYR A 1 85 ? 11.396 -1.886 3.548 1.00 96.50 85 TYR A O 1
ATOM 668 N N . PRO A 1 86 ? 12.812 -2.597 5.140 1.00 95.19 86 PRO A N 1
ATOM 669 C CA . PRO A 1 86 ? 13.969 -2.716 4.245 1.00 95.19 86 PRO A CA 1
ATOM 670 C C . PRO A 1 86 ? 13.779 -3.736 3.112 1.00 95.19 86 PRO A C 1
ATOM 672 O O . PRO A 1 86 ? 14.555 -3.765 2.165 1.00 95.19 86 PRO A O 1
ATOM 675 N N . HIS A 1 87 ? 12.750 -4.583 3.195 1.00 93.94 87 HIS A N 1
ATOM 676 C CA . HIS A 1 87 ? 12.421 -5.582 2.175 1.00 93.94 87 HIS A CA 1
ATOM 677 C C . HIS A 1 87 ? 11.455 -5.071 1.095 1.00 93.94 87 HIS A C 1
ATOM 679 O O . HIS A 1 87 ? 11.073 -5.850 0.213 1.00 93.94 87 HIS A O 1
ATOM 685 N N . TYR A 1 88 ? 11.031 -3.806 1.178 1.00 96.06 88 TYR A N 1
ATOM 686 C CA . TYR A 1 88 ? 10.181 -3.150 0.188 1.00 96.06 88 TYR A CA 1
ATOM 687 C C . TYR A 1 88 ? 10.944 -2.053 -0.536 1.00 96.06 88 TYR A C 1
ATOM 689 O O . TYR A 1 88 ? 11.644 -1.244 0.070 1.00 96.06 88 TYR A O 1
ATOM 697 N N . HIS A 1 89 ? 10.744 -1.997 -1.849 1.00 95.12 89 HIS A N 1
ATOM 698 C CA . HIS A 1 89 ? 11.394 -1.023 -2.713 1.00 95.12 89 HIS A CA 1
ATOM 699 C C . HIS A 1 89 ? 10.363 -0.224 -3.513 1.00 95.12 89 HIS A C 1
ATOM 701 O O . HIS A 1 89 ? 9.248 -0.677 -3.780 1.00 95.12 89 HIS A O 1
ATOM 707 N N . LEU A 1 90 ? 10.760 0.985 -3.919 1.00 94.38 90 LEU A N 1
ATOM 708 C CA . LEU A 1 90 ? 9.939 1.887 -4.735 1.00 94.38 90 LEU A CA 1
ATOM 709 C C . LEU A 1 90 ? 9.641 1.308 -6.127 1.00 94.38 90 LEU A C 1
ATOM 711 O O . LEU A 1 90 ? 8.597 1.585 -6.713 1.00 94.38 90 LEU A O 1
ATOM 715 N N . ARG A 1 91 ? 10.579 0.529 -6.670 1.00 92.75 91 ARG A N 1
ATOM 716 C CA . ARG A 1 91 ? 10.447 -0.189 -7.936 1.00 92.75 91 ARG A CA 1
ATOM 717 C C . ARG A 1 91 ? 11.027 -1.572 -7.765 1.00 92.75 91 ARG A C 1
ATOM 719 O O . ARG A 1 91 ? 12.242 -1.736 -7.716 1.00 92.75 91 ARG A O 1
ATOM 726 N N . GLU A 1 92 ? 10.147 -2.550 -7.692 1.00 93.44 92 GLU A N 1
ATOM 727 C CA . GLU A 1 92 ? 10.534 -3.941 -7.552 1.00 93.44 92 GLU A CA 1
ATOM 728 C C . GLU A 1 92 ? 9.908 -4.772 -8.655 1.00 93.44 92 GLU A C 1
ATOM 730 O O . GLU A 1 92 ? 8.721 -4.627 -8.940 1.00 93.44 92 GLU A O 1
ATOM 735 N N . ASN A 1 93 ? 10.714 -5.620 -9.286 1.00 92.31 93 ASN A N 1
ATOM 736 C CA . ASN A 1 93 ? 10.248 -6.493 -10.347 1.00 92.31 93 ASN A CA 1
ATOM 737 C C . ASN A 1 93 ? 9.258 -7.536 -9.801 1.00 92.31 93 ASN A C 1
ATOM 739 O O . ASN A 1 93 ? 9.449 -8.067 -8.704 1.00 92.31 93 ASN A O 1
ATOM 743 N N . ILE A 1 94 ? 8.207 -7.842 -10.564 1.00 89.19 94 ILE A N 1
ATOM 744 C CA . ILE A 1 94 ? 7.181 -8.804 -10.132 1.00 89.19 94 ILE A CA 1
ATOM 745 C C . ILE A 1 94 ? 7.714 -10.238 -9.967 1.00 89.19 94 ILE A C 1
ATOM 747 O O . ILE A 1 94 ? 7.134 -11.001 -9.201 1.00 89.19 94 ILE A O 1
ATOM 751 N N . LEU A 1 95 ? 8.832 -10.593 -10.609 1.00 83.44 95 LEU A N 1
ATOM 752 C CA . LEU A 1 95 ? 9.479 -11.904 -10.490 1.00 83.44 95 LEU A CA 1
ATOM 753 C C . LEU A 1 95 ? 10.470 -12.013 -9.324 1.00 83.44 95 LEU A C 1
ATOM 755 O O . LEU A 1 95 ? 10.964 -13.104 -9.043 1.00 83.44 95 LEU A O 1
ATOM 759 N N . SER A 1 96 ? 10.772 -10.919 -8.615 1.00 75.56 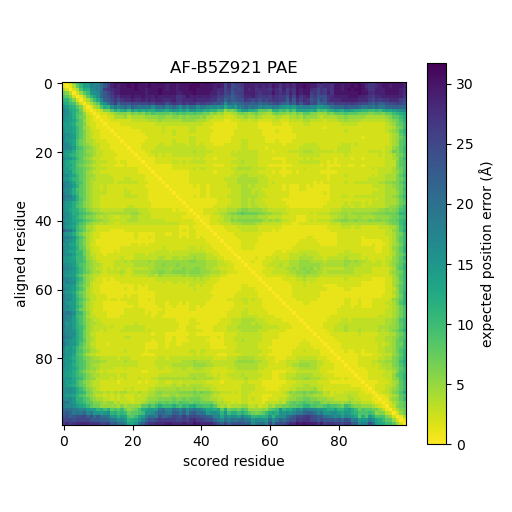96 SER A N 1
ATOM 760 C CA . SER A 1 96 ? 11.769 -10.939 -7.532 1.00 75.56 96 SER A CA 1
ATOM 761 C C . SER A 1 96 ? 11.427 -11.921 -6.400 1.00 75.56 96 SER A C 1
ATOM 763 O O . SER A 1 96 ? 12.320 -12.317 -5.656 1.00 75.56 96 SER A O 1
ATOM 765 N N . HIS A 1 97 ? 10.159 -12.340 -6.282 1.00 67.00 97 HIS A N 1
ATOM 766 C CA . HIS A 1 97 ? 9.648 -13.169 -5.179 1.00 67.00 97 HIS A CA 1
ATOM 767 C C . HIS A 1 97 ? 8.978 -14.476 -5.622 1.00 67.00 97 HIS A C 1
ATOM 769 O O . HIS A 1 97 ? 8.421 -15.177 -4.785 1.00 67.00 97 HIS A O 1
ATOM 775 N N . THR A 1 98 ? 9.037 -14.836 -6.908 1.00 54.91 98 THR A N 1
ATOM 776 C CA . THR A 1 98 ? 8.372 -16.039 -7.454 1.00 54.91 98 THR A CA 1
ATOM 777 C C . THR A 1 98 ? 9.225 -17.314 -7.391 1.00 54.91 98 THR A C 1
ATOM 779 O O . THR A 1 98 ? 9.021 -18.226 -8.186 1.00 54.91 98 THR A O 1
ATOM 782 N N . HIS A 1 99 ? 10.173 -17.413 -6.456 1.00 46.34 99 HIS A N 1
ATOM 783 C CA . HIS A 1 99 ? 10.971 -18.629 -6.274 1.00 46.34 99 HIS A CA 1
ATOM 784 C C . HIS A 1 99 ? 10.335 -19.517 -5.197 1.00 46.34 99 HIS A C 1
ATOM 786 O O . HIS A 1 99 ? 10.427 -19.217 -4.005 1.00 46.34 99 HIS A O 1
ATOM 792 N N . GLY A 1 100 ? 9.662 -20.578 -5.650 1.00 39.97 100 GLY A N 1
ATOM 793 C CA . GLY A 1 100 ? 9.451 -21.810 -4.888 1.00 39.97 100 GLY A CA 1
ATOM 794 C C . GLY A 1 100 ? 10.597 -22.782 -5.122 1.00 39.97 100 GLY A C 1
ATOM 795 O O . GLY A 1 100 ? 11.192 -22.721 -6.223 1.00 39.97 100 GLY A O 1
#

Sequence (100 aa):
MNSAEENSVVSFTLVNPFALRKYEFEVPTPLKILLELEGAKSVLVANIMVVQTPIELSTVNYLAPLIFNLDKQLMGQVVLDSNKYPHYHLRENILSHTHG